Protein AF-A0A554XI38-F1 (afdb_monomer_lite)

Structure (mmCIF, N/CA/C/O backbone):
data_AF-A0A554XI38-F1
#
_entry.id   AF-A0A554XI38-F1
#
loop_
_atom_site.group_PDB
_atom_site.id
_atom_site.type_symbol
_atom_site.label_atom_id
_atom_site.label_alt_id
_atom_site.label_comp_id
_atom_site.label_asym_id
_atom_site.label_entity_id
_atom_site.label_seq_id
_atom_site.pdbx_PDB_ins_code
_atom_site.Cartn_x
_atom_site.Cartn_y
_atom_site.Cartn_z
_atom_site.occupancy
_atom_site.B_iso_or_equiv
_atom_site.auth_seq_id
_atom_site.auth_comp_id
_atom_site.auth_asym_id
_atom_site.auth_atom_id
_atom_site.pdbx_PDB_model_num
ATOM 1 N N . MET A 1 1 ? -2.421 -3.262 9.241 1.00 59.88 1 MET A N 1
ATOM 2 C CA . MET A 1 1 ? -2.896 -3.855 10.512 1.00 59.88 1 MET A CA 1
ATOM 3 C C . MET A 1 1 ? -1.737 -4.622 11.143 1.00 59.88 1 MET A C 1
ATOM 5 O O . MET A 1 1 ? -1.260 -5.580 10.547 1.00 59.88 1 MET A O 1
ATOM 9 N N . ARG A 1 2 ? -1.175 -4.156 12.264 1.00 60.81 2 ARG A N 1
ATOM 10 C CA . ARG A 1 2 ? 0.019 -4.790 12.853 1.00 60.81 2 ARG A CA 1
ATOM 11 C C . ARG A 1 2 ? -0.411 -6.045 13.619 1.00 60.81 2 ARG A C 1
ATOM 13 O O . ARG A 1 2 ? -1.174 -5.934 14.572 1.00 60.81 2 ARG A O 1
ATOM 20 N N . ALA A 1 3 ? 0.062 -7.217 13.190 1.00 65.00 3 ALA A N 1
ATOM 21 C CA . ALA A 1 3 ? -0.203 -8.510 13.836 1.00 65.00 3 ALA A CA 1
ATOM 22 C C . ALA A 1 3 ? -1.702 -8.827 14.062 1.00 65.00 3 ALA A C 1
ATOM 24 O O . ALA A 1 3 ? -2.080 -9.319 15.119 1.00 65.00 3 ALA A O 1
ATOM 25 N N . GLY A 1 4 ? -2.565 -8.491 13.094 1.00 69.69 4 GLY A N 1
ATOM 26 C CA . GLY A 1 4 ? -3.997 -8.825 13.146 1.00 69.69 4 GLY A CA 1
ATOM 27 C C . GLY A 1 4 ? -4.835 -8.023 14.150 1.00 69.69 4 GLY A C 1
ATOM 28 O O . GLY A 1 4 ? -6.019 -8.299 14.304 1.00 69.69 4 GLY A O 1
ATOM 29 N N . LYS A 1 5 ? -4.265 -7.015 14.825 1.00 81.44 5 LYS A N 1
ATOM 30 C CA . LYS A 1 5 ? -5.013 -6.169 15.767 1.00 81.44 5 LYS A CA 1
ATOM 31 C C . LYS A 1 5 ? -5.813 -5.104 15.012 1.00 81.44 5 LYS A C 1
ATOM 33 O O . LYS A 1 5 ? -5.214 -4.228 14.384 1.00 81.44 5 LYS A O 1
ATOM 38 N N . SER A 1 6 ? -7.145 -5.192 15.064 1.00 87.12 6 SER A N 1
ATOM 39 C CA . SER A 1 6 ? -8.068 -4.251 14.396 1.00 87.12 6 SER A CA 1
ATOM 40 C C . SER A 1 6 ? -8.312 -2.997 15.211 1.00 87.12 6 SER A C 1
ATOM 42 O O . SER A 1 6 ? -8.642 -1.959 14.649 1.00 87.12 6 SER A O 1
ATOM 44 N N . SER A 1 7 ? -8.092 -3.093 16.517 1.00 91.88 7 SER A N 1
ATOM 45 C CA . SER A 1 7 ? -8.448 -2.067 17.479 1.00 91.88 7 SER A CA 1
ATOM 46 C C . SER A 1 7 ? -7.270 -1.673 18.357 1.00 91.88 7 SER A C 1
ATOM 48 O O . SER A 1 7 ? -6.386 -2.494 18.627 1.00 91.88 7 SER A O 1
ATOM 50 N N . ILE A 1 8 ? -7.318 -0.457 18.885 1.00 92.19 8 ILE A N 1
ATOM 51 C CA . ILE A 1 8 ? -6.420 0.034 19.934 1.00 92.19 8 ILE A CA 1
ATOM 52 C C . ILE A 1 8 ? -7.229 0.536 21.131 1.00 92.19 8 ILE A C 1
ATOM 54 O O . ILE A 1 8 ? -8.396 0.891 20.989 1.00 92.19 8 ILE A O 1
ATOM 58 N N . LEU A 1 9 ? -6.617 0.549 22.317 1.00 94.06 9 LEU A N 1
ATOM 59 C CA . LEU A 1 9 ? -7.197 1.197 23.492 1.00 94.06 9 LEU A CA 1
ATOM 60 C C . LEU A 1 9 ? -6.745 2.656 23.538 1.00 94.06 9 LEU A C 1
ATOM 62 O O . LEU A 1 9 ? -5.548 2.929 23.584 1.00 94.06 9 LEU A O 1
ATOM 66 N N . VAL A 1 10 ? -7.705 3.573 23.562 1.00 93.81 10 VAL A N 1
ATOM 67 C CA . VAL A 1 10 ? -7.487 5.011 23.725 1.00 93.81 10 VAL A CA 1
ATOM 68 C C . VAL A 1 10 ? -8.297 5.445 24.937 1.00 93.81 10 VAL A C 1
ATOM 70 O O . VAL A 1 10 ? -9.518 5.348 24.922 1.00 93.81 10 VAL A O 1
ATOM 73 N N . LEU A 1 11 ? -7.622 5.852 26.017 1.00 94.25 11 LEU A N 1
ATOM 74 C CA . LEU A 1 11 ? -8.269 6.270 27.274 1.00 94.25 11 LEU A CA 1
ATOM 75 C C . LEU A 1 11 ? -9.286 5.240 27.813 1.00 94.25 11 LEU A C 1
ATOM 77 O O . LEU A 1 11 ? -10.364 5.585 28.285 1.00 94.25 11 LEU A O 1
ATOM 81 N N . GLY A 1 12 ? -8.954 3.949 27.703 1.00 94.00 12 GLY A N 1
ATOM 82 C CA . GLY A 1 12 ? -9.823 2.847 28.134 1.00 94.00 12 GLY A CA 1
ATOM 83 C C . GLY A 1 12 ? -10.928 2.469 27.142 1.00 94.00 12 GLY A C 1
ATOM 84 O O . GLY A 1 12 ? -11.577 1.443 27.328 1.00 94.00 12 GLY A O 1
ATOM 85 N N . GLN A 1 13 ? -11.110 3.224 26.057 1.00 94.56 13 GLN A N 1
ATOM 86 C CA . GLN A 1 13 ? -12.065 2.897 25.002 1.00 94.56 13 GLN A CA 1
ATOM 87 C C . GLN A 1 13 ? -11.400 2.091 23.890 1.00 94.56 13 GLN A C 1
ATOM 89 O O . GLN A 1 13 ? -10.306 2.419 23.430 1.00 94.56 13 GLN A O 1
ATOM 94 N N . ARG A 1 14 ? -12.069 1.025 23.438 1.00 94.62 14 ARG A N 1
ATOM 95 C CA . ARG A 1 14 ? -11.636 0.257 22.268 1.00 94.62 14 ARG A CA 1
ATOM 96 C C . ARG A 1 14 ? -12.056 1.000 21.002 1.00 94.62 14 ARG A C 1
ATOM 98 O O . ARG A 1 14 ? -13.243 1.149 20.743 1.00 94.62 14 ARG A O 1
ATOM 105 N N . VAL A 1 15 ? -11.072 1.439 20.228 1.00 94.56 15 VAL A N 1
ATOM 106 C CA . VAL A 1 15 ? -11.260 2.159 18.967 1.00 94.56 15 VAL A CA 1
ATOM 107 C C . VAL A 1 15 ? -10.854 1.247 17.818 1.00 94.56 15 VAL A C 1
ATOM 109 O O . VAL A 1 15 ? -9.701 0.814 17.751 1.00 94.56 15 VAL A O 1
ATOM 112 N N . GLU A 1 16 ? -11.788 0.956 16.914 1.00 94.06 16 GLU A N 1
ATOM 113 C CA . GLU A 1 16 ? -11.503 0.225 15.677 1.00 94.06 16 GLU A CA 1
ATOM 114 C C . GLU A 1 16 ? -10.740 1.119 14.696 1.00 94.06 16 GLU A C 1
ATOM 116 O O . GLU A 1 16 ? -11.148 2.239 14.404 1.00 94.06 16 GLU A O 1
ATOM 121 N N . LEU A 1 17 ? -9.626 0.620 14.163 1.00 91.31 17 LEU A N 1
ATOM 122 C CA . LEU A 1 17 ? -8.758 1.366 13.251 1.00 91.31 17 LEU A CA 1
ATOM 123 C C . LEU A 1 17 ? -9.226 1.314 11.798 1.00 91.31 17 LEU A C 1
ATOM 125 O O . LEU A 1 17 ? -8.869 2.197 11.023 1.00 91.31 17 LEU A O 1
ATOM 129 N N . ALA A 1 18 ? -9.970 0.273 11.412 1.00 90.25 18 ALA A N 1
ATOM 130 C CA . ALA A 1 18 ? 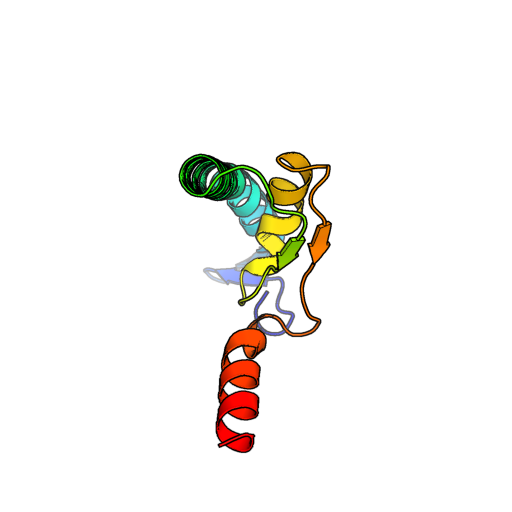-10.321 0.027 10.014 1.00 90.25 18 ALA A CA 1
ATOM 131 C C . ALA A 1 18 ? -11.000 1.233 9.328 1.00 90.25 18 ALA A C 1
ATOM 133 O O . ALA A 1 18 ? -10.507 1.617 8.268 1.00 90.25 18 ALA A O 1
ATOM 134 N N . PRO A 1 19 ? -12.007 1.904 9.930 1.00 92.81 19 PRO A N 1
ATOM 135 C CA . PRO A 1 19 ? -12.664 3.049 9.292 1.00 92.81 19 PRO A CA 1
ATOM 136 C C . PRO A 1 19 ? -11.707 4.219 9.037 1.00 92.81 19 PRO A C 1
ATOM 138 O O . PRO A 1 19 ? -11.714 4.822 7.967 1.00 92.81 19 PRO A O 1
ATOM 141 N N . TYR A 1 20 ? -10.824 4.507 9.998 1.00 92.31 20 TYR A N 1
ATOM 142 C CA . TYR A 1 20 ? -9.840 5.584 9.874 1.00 92.31 20 TYR A CA 1
ATOM 143 C C . TYR A 1 20 ? -8.779 5.270 8.820 1.00 92.31 20 TYR A C 1
ATOM 145 O O . TYR A 1 20 ? -8.366 6.153 8.072 1.00 92.31 20 TYR A O 1
ATOM 153 N N . LEU A 1 21 ? -8.333 4.013 8.750 1.00 90.06 21 LEU A N 1
ATOM 154 C CA . LEU A 1 21 ? -7.370 3.575 7.742 1.00 90.06 21 LEU A CA 1
ATOM 155 C C . LEU A 1 21 ? -7.975 3.597 6.341 1.00 90.06 21 LEU A C 1
ATOM 157 O O . LEU A 1 21 ? -7.284 3.982 5.403 1.00 90.06 21 LEU A O 1
ATOM 161 N N . GLU A 1 22 ? -9.237 3.209 6.188 1.00 90.31 22 GLU A N 1
ATOM 162 C CA . GLU A 1 22 ? -9.939 3.262 4.907 1.00 90.31 22 GLU A CA 1
ATOM 163 C C . GLU A 1 22 ? -10.106 4.705 4.427 1.00 90.31 22 GLU A C 1
ATOM 165 O O . GLU A 1 22 ? -9.690 5.030 3.314 1.00 90.31 22 GLU A O 1
ATOM 170 N N . GLN A 1 23 ? -10.589 5.596 5.297 1.00 92.00 23 GLN A N 1
ATOM 171 C CA . GLN A 1 23 ? -10.696 7.021 4.993 1.00 92.00 23 GLN A CA 1
ATOM 172 C C . GLN A 1 23 ? -9.331 7.628 4.636 1.00 92.00 23 GLN A C 1
ATOM 174 O O . GLN A 1 23 ? -9.201 8.325 3.632 1.00 92.00 23 GLN A O 1
ATOM 179 N N . ALA A 1 24 ? -8.286 7.334 5.415 1.00 91.56 24 ALA A N 1
ATOM 180 C CA . ALA A 1 24 ? -6.938 7.810 5.119 1.00 91.56 24 ALA A CA 1
ATOM 181 C C . ALA A 1 24 ? -6.410 7.257 3.785 1.00 91.56 24 ALA A C 1
ATOM 183 O O . ALA A 1 24 ? -5.765 7.984 3.031 1.00 91.56 24 ALA A O 1
ATOM 184 N N . SER A 1 25 ? -6.701 5.991 3.472 1.00 90.94 25 SER A N 1
ATOM 185 C CA . SER A 1 25 ? -6.298 5.362 2.207 1.00 90.94 25 SER A CA 1
ATOM 186 C C . SER A 1 25 ? -6.943 6.051 1.007 1.00 90.94 25 SER A C 1
ATOM 188 O O . SER A 1 25 ? -6.269 6.247 -0.000 1.00 90.94 25 SER A O 1
ATOM 190 N N . GLN A 1 26 ? -8.210 6.461 1.119 1.00 87.75 26 GLN A N 1
ATOM 191 C CA . GLN A 1 26 ? -8.901 7.227 0.078 1.00 87.75 26 GLN A CA 1
ATOM 192 C C . GLN A 1 26 ? -8.260 8.607 -0.109 1.00 87.75 26 GLN A C 1
ATOM 194 O O . GLN A 1 26 ? -7.863 8.948 -1.219 1.00 87.75 26 GLN A O 1
ATOM 199 N N . THR A 1 27 ? -8.051 9.356 0.978 1.00 89.62 27 THR A N 1
ATOM 200 C CA . THR A 1 27 ? -7.449 10.700 0.923 1.00 89.62 27 THR A CA 1
ATOM 201 C C . THR A 1 27 ? -6.027 10.691 0.356 1.00 89.62 27 THR A C 1
ATOM 203 O O . THR A 1 27 ? -5.649 11.565 -0.420 1.00 89.62 27 THR A O 1
ATOM 206 N N . VAL A 1 28 ? -5.207 9.712 0.744 1.00 90.56 28 VAL A N 1
ATOM 207 C CA . VAL A 1 28 ? -3.803 9.623 0.304 1.00 90.56 28 VAL A CA 1
ATOM 208 C C . VAL A 1 28 ? -3.680 8.939 -1.064 1.00 90.56 28 VAL A C 1
ATOM 210 O O . VAL A 1 28 ? -2.708 9.175 -1.786 1.00 90.56 28 VAL A O 1
ATOM 213 N N . GLY A 1 29 ? -4.660 8.119 -1.455 1.00 88.38 29 GLY A N 1
ATOM 214 C CA . GLY A 1 29 ? -4.669 7.383 -2.720 1.00 88.38 29 GLY A CA 1
ATOM 215 C C . GLY A 1 29 ? -4.545 8.285 -3.947 1.00 88.38 29 GLY A C 1
ATOM 216 O O . GLY A 1 29 ? -3.789 7.963 -4.869 1.00 88.38 29 GLY A O 1
ATOM 217 N N . ASP A 1 30 ? -5.201 9.444 -3.926 1.00 86.69 30 ASP A N 1
ATOM 218 C CA . ASP A 1 30 ? -5.116 10.434 -5.003 1.00 86.69 30 ASP A CA 1
ATOM 219 C C . ASP A 1 30 ? -3.703 11.007 -5.140 1.00 86.69 30 ASP A C 1
ATOM 221 O O . ASP A 1 30 ? -3.167 11.099 -6.245 1.00 86.69 30 ASP A O 1
ATOM 225 N N . VAL A 1 31 ? -3.050 11.318 -4.016 1.00 90.44 31 VAL A N 1
ATOM 226 C CA . VAL A 1 31 ? -1.677 11.848 -3.999 1.00 90.44 31 VAL A CA 1
ATOM 227 C C . VAL A 1 31 ? -0.701 10.844 -4.616 1.00 90.44 31 VAL A C 1
ATOM 229 O O . VAL A 1 31 ? 0.116 11.208 -5.465 1.00 90.44 31 VAL A O 1
ATOM 232 N N . VAL A 1 32 ? -0.814 9.568 -4.235 1.00 89.12 32 VAL A N 1
ATOM 233 C CA . VAL A 1 32 ? 0.025 8.483 -4.772 1.00 89.12 32 VAL A CA 1
ATOM 234 C C . VAL A 1 32 ? -0.206 8.304 -6.272 1.00 89.12 32 VAL A C 1
ATOM 236 O O . VAL A 1 32 ? 0.746 8.182 -7.044 1.00 89.12 32 VAL A O 1
ATOM 239 N N . THR A 1 33 ? -1.465 8.338 -6.698 1.00 88.56 33 THR A N 1
ATOM 240 C CA . THR A 1 33 ? -1.850 8.198 -8.103 1.00 88.56 33 THR A CA 1
ATOM 241 C C . THR A 1 33 ? -1.296 9.332 -8.963 1.00 88.56 33 THR A C 1
ATOM 243 O O . THR A 1 33 ? -0.741 9.081 -10.033 1.00 88.56 33 THR A O 1
ATOM 246 N N . GLN A 1 34 ? -1.400 10.579 -8.497 1.00 89.50 34 GLN A N 1
ATOM 247 C CA . GLN A 1 34 ? -0.869 11.741 -9.213 1.00 89.50 34 GLN A CA 1
ATOM 248 C C . GLN A 1 34 ? 0.656 11.697 -9.326 1.00 89.50 34 GLN A C 1
ATOM 250 O O . GLN A 1 34 ? 1.206 12.017 -10.382 1.00 89.50 34 GLN A O 1
ATOM 255 N N . ALA A 1 35 ? 1.347 11.252 -8.272 1.00 88.44 35 ALA A N 1
ATOM 256 C CA . ALA A 1 35 ? 2.791 11.047 -8.319 1.00 88.44 35 ALA A CA 1
ATOM 257 C C . ALA A 1 35 ? 3.178 10.005 -9.385 1.00 88.44 35 ALA A C 1
ATOM 259 O O . ALA A 1 35 ? 4.057 10.272 -10.204 1.00 88.44 35 ALA A O 1
ATOM 260 N N . LEU A 1 36 ? 2.466 8.872 -9.442 1.00 86.25 36 LEU A N 1
ATOM 261 C CA . LEU A 1 36 ? 2.633 7.853 -10.485 1.00 86.25 36 LEU A CA 1
ATOM 262 C C . LEU A 1 36 ? 2.387 8.425 -11.886 1.00 86.25 36 LEU A C 1
ATOM 264 O O . LEU A 1 36 ? 3.244 8.286 -12.753 1.00 86.25 36 LEU A O 1
ATOM 268 N N . LEU A 1 37 ? 1.269 9.125 -12.110 1.00 85.44 37 LEU A N 1
ATOM 269 C CA . LEU A 1 37 ? 0.964 9.762 -13.399 1.00 85.44 37 LEU A CA 1
ATOM 270 C C . LEU A 1 37 ? 2.078 10.710 -13.850 1.00 85.44 37 LEU A C 1
ATOM 272 O O . LEU A 1 37 ? 2.441 10.720 -15.027 1.00 85.44 37 LEU A O 1
ATOM 276 N N . LYS A 1 38 ? 2.628 11.499 -12.922 1.00 87.44 38 LYS A N 1
ATOM 277 C CA . LYS A 1 38 ? 3.740 12.406 -13.206 1.00 87.44 38 LYS A CA 1
ATOM 278 C C . LYS A 1 38 ? 4.991 11.635 -13.629 1.00 87.44 38 LYS A C 1
ATOM 280 O O . LYS A 1 38 ? 5.591 12.000 -14.633 1.00 87.44 38 LYS A O 1
ATOM 285 N N . SER A 1 39 ? 5.358 10.573 -12.913 1.00 83.94 39 SER A N 1
ATOM 286 C CA . SER A 1 39 ? 6.516 9.740 -13.261 1.00 83.94 39 SER A CA 1
ATOM 287 C C . SER A 1 39 ? 6.358 9.064 -14.625 1.00 83.94 39 SER A C 1
ATOM 289 O O . SER A 1 39 ? 7.266 9.141 -15.447 1.00 83.94 39 SER A O 1
ATOM 291 N N . LEU A 1 40 ? 5.186 8.488 -14.914 1.00 81.44 40 LEU A N 1
ATOM 292 C CA . LEU A 1 40 ? 4.913 7.804 -16.186 1.00 81.44 40 LEU A CA 1
ATOM 293 C C . LEU A 1 40 ? 4.974 8.756 -17.392 1.00 81.44 40 LEU A C 1
ATOM 295 O O . LEU A 1 40 ? 5.386 8.355 -18.475 1.00 81.44 40 LEU A O 1
ATOM 299 N N . ARG A 1 41 ? 4.577 10.027 -17.223 1.00 79.75 41 ARG A N 1
ATOM 300 C CA . ARG A 1 41 ? 4.701 11.046 -18.282 1.00 79.75 41 ARG A CA 1
ATOM 301 C C . ARG A 1 41 ? 6.156 11.381 -18.601 1.00 79.75 41 ARG A C 1
ATOM 303 O O . ARG A 1 41 ? 6.457 11.669 -19.754 1.00 79.75 41 ARG A O 1
ATOM 310 N N . THR A 1 42 ? 7.030 11.364 -17.597 1.00 79.44 42 THR A N 1
ATOM 311 C CA . THR A 1 42 ? 8.450 11.707 -17.752 1.00 79.44 42 THR A CA 1
ATOM 312 C C . THR A 1 42 ? 9.246 10.583 -18.414 1.00 79.44 42 THR A C 1
ATOM 314 O O . THR A 1 42 ? 10.143 10.864 -19.200 1.00 79.44 42 THR A O 1
ATOM 317 N N . GLU A 1 43 ? 8.921 9.323 -18.119 1.00 71.62 43 GLU A N 1
ATOM 318 C CA . GLU A 1 43 ? 9.699 8.160 -18.580 1.00 71.62 43 GLU A CA 1
ATOM 319 C C . GLU A 1 43 ? 9.265 7.607 -19.953 1.00 71.62 43 GLU A C 1
ATOM 321 O O . GLU A 1 43 ? 9.927 6.736 -20.511 1.00 71.62 43 GLU A O 1
ATOM 326 N N . GLY A 1 44 ? 8.190 8.146 -20.539 1.00 63.00 44 GLY A N 1
ATOM 327 C CA . GLY A 1 44 ? 7.638 7.683 -21.814 1.00 63.00 44 GLY A CA 1
ATOM 328 C C . GLY A 1 44 ? 6.617 6.548 -21.663 1.00 63.00 44 GLY A C 1
ATOM 329 O O . GLY A 1 44 ? 6.459 5.930 -20.616 1.00 63.00 44 GLY A O 1
ATOM 330 N N . SER A 1 45 ? 5.838 6.301 -22.715 1.00 65.44 45 SER A N 1
ATOM 331 C CA . SER A 1 45 ? 4.753 5.312 -22.720 1.00 65.44 45 SER A CA 1
ATOM 332 C C . SER A 1 45 ? 5.280 3.880 -22.864 1.00 65.44 45 SER A C 1
ATOM 334 O O . SER A 1 45 ? 5.836 3.551 -23.908 1.00 65.44 45 SER A O 1
ATOM 336 N N . GLY A 1 46 ? 5.046 3.015 -21.871 1.00 71.75 46 GLY A N 1
ATOM 337 C CA . GLY A 1 46 ? 5.380 1.587 -21.984 1.00 71.75 46 GLY A CA 1
ATOM 338 C C . GLY A 1 46 ? 5.395 0.818 -20.665 1.00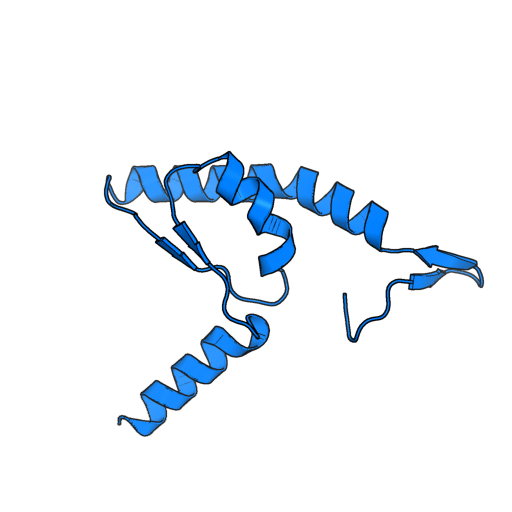 71.75 46 GLY A C 1
ATOM 339 O O . GLY A 1 46 ? 6.346 0.097 -20.392 1.00 71.75 46 GLY A O 1
ATOM 340 N N . PHE A 1 47 ? 4.377 0.993 -19.822 1.00 79.62 47 PHE A N 1
ATOM 341 C CA . PHE A 1 47 ? 4.270 0.249 -18.568 1.00 79.62 47 PHE A CA 1
ATOM 342 C C . PHE A 1 47 ? 3.103 -0.724 -18.660 1.00 79.62 47 PHE A C 1
ATOM 344 O O . PHE A 1 47 ? 2.012 -0.327 -19.060 1.00 79.62 47 PHE A O 1
ATOM 351 N N . ASP A 1 48 ? 3.330 -1.967 -18.243 1.00 87.44 48 ASP A N 1
ATOM 352 C CA . ASP A 1 48 ? 2.307 -3.022 -18.230 1.00 87.44 48 ASP A CA 1
ATOM 353 C C . ASP A 1 48 ? 2.023 -3.541 -16.812 1.00 87.44 48 ASP A C 1
ATOM 355 O O . ASP A 1 48 ? 0.973 -4.130 -16.541 1.00 87.44 48 ASP A O 1
ATOM 359 N N . LEU A 1 49 ? 2.960 -3.315 -15.884 1.00 89.69 49 LEU A N 1
ATOM 360 C CA . LEU A 1 49 ? 2.976 -3.922 -14.558 1.00 89.69 49 LEU A CA 1
ATOM 361 C C . LEU A 1 49 ? 3.317 -2.897 -13.476 1.00 89.69 49 LEU A C 1
ATOM 363 O O . LEU A 1 49 ? 4.325 -2.201 -13.549 1.00 89.69 49 LEU A O 1
ATOM 367 N N . VAL A 1 50 ? 2.513 -2.891 -12.417 1.00 90.50 50 VAL A N 1
ATOM 368 C CA . VAL A 1 50 ? 2.809 -2.209 -11.156 1.00 90.50 50 VAL A CA 1
ATOM 369 C C . VAL A 1 50 ? 2.972 -3.265 -10.072 1.00 90.50 50 VAL A C 1
ATOM 371 O O . VAL A 1 50 ? 2.052 -4.044 -9.808 1.00 90.50 50 VAL A O 1
ATOM 374 N N . VAL A 1 51 ? 4.134 -3.281 -9.418 1.00 93.75 51 VAL A N 1
ATOM 375 C CA . VAL A 1 51 ? 4.411 -4.166 -8.281 1.00 93.75 51 VAL A CA 1
ATOM 376 C C . VAL A 1 51 ? 4.340 -3.352 -6.993 1.00 93.75 51 VAL A C 1
ATOM 378 O O . VAL A 1 51 ? 5.185 -2.499 -6.735 1.00 93.75 51 VAL A O 1
ATOM 381 N N . LEU A 1 52 ? 3.326 -3.615 -6.172 1.00 94.25 52 LEU A N 1
ATOM 382 C CA . LEU A 1 52 ? 3.155 -2.974 -4.872 1.00 94.25 52 LEU A CA 1
ATOM 383 C C . LEU A 1 52 ? 3.921 -3.752 -3.803 1.00 94.25 52 LEU A C 1
ATOM 385 O O . LEU A 1 52 ? 3.724 -4.955 -3.636 1.00 94.25 52 LEU A O 1
ATOM 389 N N . VAL A 1 53 ? 4.779 -3.057 -3.059 1.00 95.62 53 VAL A N 1
ATOM 390 C CA 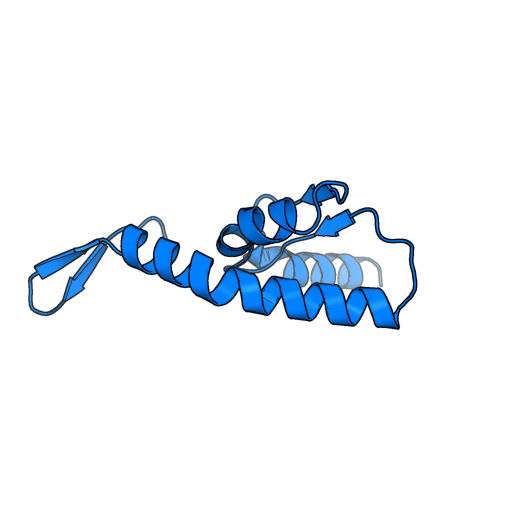. VAL A 1 53 ? 5.607 -3.630 -1.989 1.00 95.62 53 VAL A CA 1
ATOM 391 C C . VAL A 1 53 ? 5.563 -2.763 -0.728 1.00 95.62 53 VAL A C 1
ATOM 393 O O . VAL A 1 53 ? 5.028 -1.655 -0.730 1.00 95.62 53 VAL A O 1
ATOM 396 N N . GLY A 1 54 ? 6.115 -3.273 0.372 1.00 93.81 54 GLY A N 1
ATOM 397 C CA . GLY A 1 54 ? 6.107 -2.605 1.671 1.00 93.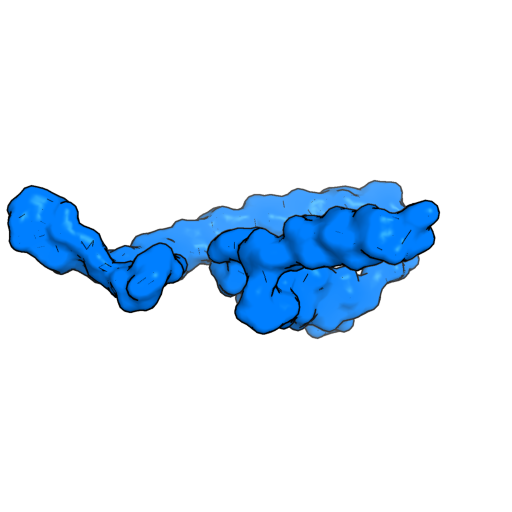81 54 GLY A CA 1
ATOM 398 C C . GLY A 1 54 ? 4.813 -2.801 2.468 1.00 93.81 54 GLY A C 1
ATOM 399 O O . GLY A 1 54 ? 3.827 -3.369 2.002 1.00 93.81 54 GLY A O 1
ATOM 400 N N . GLY A 1 55 ? 4.818 -2.330 3.719 1.00 90.81 55 GLY A N 1
ATOM 401 C CA . GLY A 1 55 ? 3.710 -2.545 4.663 1.00 90.81 55 GLY A CA 1
ATOM 402 C C . GLY A 1 55 ? 2.421 -1.790 4.329 1.00 90.81 55 GLY A C 1
ATOM 403 O O . GLY A 1 55 ? 1.357 -2.167 4.813 1.00 90.81 55 GLY A O 1
ATOM 404 N N . GLY A 1 56 ? 2.514 -0.747 3.500 1.00 89.56 56 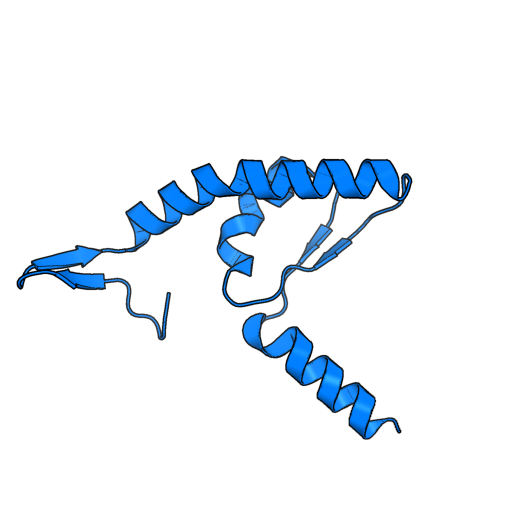GLY A N 1
AT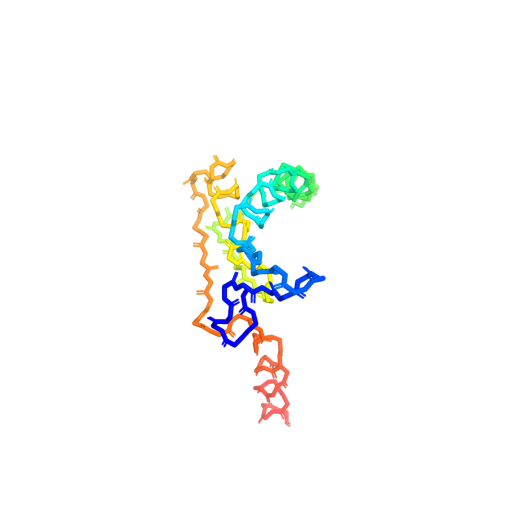OM 405 C CA . GLY A 1 56 ? 1.376 0.055 3.047 1.00 89.56 56 GLY A CA 1
ATOM 406 C C . GLY A 1 56 ? 0.786 -0.374 1.702 1.00 89.56 56 GLY A C 1
ATOM 407 O O . GLY A 1 56 ? -0.224 0.187 1.296 1.00 89.56 56 GLY A O 1
ATOM 408 N N . ALA A 1 57 ? 1.377 -1.362 1.018 1.00 91.19 57 ALA A N 1
ATOM 409 C CA . ALA A 1 57 ? 1.003 -1.759 -0.345 1.00 91.19 57 ALA A CA 1
ATOM 410 C C . ALA A 1 57 ? -0.509 -1.974 -0.533 1.00 91.19 57 ALA A C 1
ATOM 412 O O . ALA A 1 57 ? -1.094 -1.518 -1.514 1.00 91.19 57 ALA A O 1
ATOM 413 N N . GLY A 1 58 ? -1.148 -2.646 0.429 1.00 90.12 58 GLY A N 1
ATOM 414 C CA . GLY A 1 58 ? -2.570 -2.977 0.358 1.00 90.12 58 GLY A CA 1
ATOM 415 C C . GLY A 1 58 ? -3.494 -1.757 0.327 1.00 90.12 58 GLY A C 1
ATOM 416 O O . GLY A 1 58 ? -4.529 -1.814 -0.328 1.00 90.12 58 GLY A O 1
ATOM 417 N N . PHE A 1 59 ? -3.108 -0.650 0.967 1.00 91.19 59 PHE A N 1
ATOM 418 C CA . PHE A 1 59 ? -3.940 0.553 1.081 1.00 91.19 59 PHE A CA 1
ATOM 419 C C . PHE A 1 59 ? -4.159 1.257 -0.260 1.00 91.19 59 PHE A C 1
ATOM 421 O O . PHE A 1 59 ? -5.211 1.842 -0.491 1.00 91.19 59 PHE A O 1
ATOM 428 N N . PHE A 1 60 ? -3.191 1.164 -1.173 1.00 91.44 60 PHE A N 1
ATOM 429 C CA . PHE A 1 60 ? -3.208 1.924 -2.426 1.00 91.44 60 PHE A CA 1
ATOM 430 C C . PHE A 1 60 ? -3.676 1.111 -3.632 1.00 91.44 60 PHE A C 1
ATOM 432 O O . PHE A 1 60 ? -3.880 1.673 -4.707 1.00 91.44 60 PHE A O 1
ATOM 439 N N . ARG A 1 61 ? -3.871 -0.207 -3.478 1.00 92.00 61 ARG A N 1
ATOM 440 C CA . ARG A 1 61 ? -4.215 -1.105 -4.591 1.00 92.00 61 ARG A CA 1
ATOM 441 C C . ARG A 1 61 ? -5.448 -0.629 -5.357 1.00 92.00 61 ARG A C 1
ATOM 443 O O . ARG A 1 61 ? -5.408 -0.584 -6.582 1.00 92.00 61 ARG A O 1
ATOM 450 N N . ALA A 1 62 ? -6.521 -0.294 -4.644 1.00 91.38 62 ALA A N 1
ATOM 451 C CA . ALA A 1 62 ? -7.777 0.123 -5.260 1.00 91.38 62 ALA A CA 1
ATOM 452 C C . ALA A 1 62 ? -7.628 1.452 -6.018 1.00 91.38 62 ALA A C 1
ATOM 454 O O . ALA A 1 62 ? -8.021 1.534 -7.179 1.00 91.38 62 ALA A O 1
ATOM 455 N N . ALA A 1 63 ? -6.995 2.453 -5.395 1.00 92.00 63 ALA A N 1
ATOM 456 C CA . ALA A 1 63 ? -6.761 3.760 -6.009 1.00 92.00 63 ALA A CA 1
ATOM 457 C C . ALA A 1 63 ? -5.927 3.643 -7.297 1.00 92.00 63 ALA A C 1
ATOM 459 O O . ALA A 1 63 ? -6.331 4.133 -8.350 1.00 92.00 63 ALA A O 1
ATOM 460 N N . ILE A 1 64 ? -4.817 2.899 -7.243 1.00 91.69 64 ILE A N 1
ATOM 461 C CA . ILE A 1 64 ? -3.929 2.697 -8.395 1.00 91.69 64 ILE A CA 1
ATOM 462 C C . ILE A 1 64 ? -4.642 1.917 -9.507 1.00 91.69 64 ILE A C 1
ATOM 464 O O . ILE A 1 64 ? -4.553 2.295 -10.671 1.00 91.69 64 ILE A O 1
ATOM 468 N N . GLN A 1 65 ? -5.380 0.853 -9.176 1.00 92.38 65 GLN A N 1
ATOM 469 C CA . GLN A 1 65 ? -6.108 0.075 -10.183 1.00 92.38 65 GLN A CA 1
ATOM 470 C C . GLN A 1 65 ? -7.213 0.896 -10.863 1.00 92.38 65 GLN A C 1
ATOM 472 O O . GLN A 1 65 ? -7.424 0.739 -12.063 1.00 92.38 65 GLN A O 1
ATOM 477 N N . SER A 1 66 ? -7.893 1.771 -10.116 1.00 91.31 66 SER A N 1
ATOM 478 C CA . SER A 1 66 ? -8.915 2.679 -10.650 1.00 91.31 66 SER A CA 1
ATOM 479 C C . SER A 1 66 ? -8.316 3.696 -11.625 1.00 91.31 66 SER A C 1
ATOM 481 O O . SER A 1 66 ? -8.832 3.903 -12.720 1.00 91.31 66 SER A O 1
ATOM 483 N N . ALA A 1 67 ? -7.174 4.282 -11.264 1.00 88.50 67 ALA A N 1
ATOM 484 C CA . ALA A 1 67 ? -6.493 5.263 -12.100 1.00 88.50 67 ALA A CA 1
ATOM 485 C C . ALA A 1 67 ? -5.816 4.659 -13.337 1.00 88.50 67 ALA A C 1
ATOM 487 O O . ALA A 1 67 ? -5.675 5.325 -14.363 1.00 88.50 67 ALA A O 1
ATOM 488 N N . PHE A 1 68 ? -5.419 3.388 -13.252 1.00 87.19 68 PHE A N 1
ATOM 489 C CA . PHE A 1 68 ? -4.755 2.664 -14.328 1.00 87.19 68 PHE A CA 1
ATOM 490 C C . PHE A 1 68 ? -5.432 1.315 -14.613 1.00 87.19 68 PHE A C 1
ATOM 492 O O . PHE A 1 68 ? -4.830 0.264 -14.385 1.00 87.19 68 PHE A O 1
ATOM 499 N N . PRO A 1 69 ? -6.655 1.297 -15.179 1.00 88.31 69 PRO A N 1
ATOM 500 C CA . PRO A 1 69 ? -7.433 0.064 -15.337 1.00 88.31 69 PRO A CA 1
ATOM 501 C C . PRO A 1 69 ? -6.750 -1.005 -16.195 1.00 88.31 69 PRO A C 1
ATOM 503 O O . PRO A 1 69 ? -7.003 -2.193 -16.026 1.00 88.31 69 PRO A O 1
ATOM 506 N N . ARG A 1 70 ? -5.886 -0.578 -17.124 1.00 88.06 70 ARG A N 1
ATOM 507 C CA . ARG A 1 70 ? -5.159 -1.463 -18.043 1.00 88.06 70 ARG A CA 1
ATOM 508 C C . ARG A 1 70 ? -3.843 -1.990 -17.473 1.00 88.06 70 ARG A C 1
ATOM 510 O O . ARG A 1 70 ? -3.333 -2.974 -17.995 1.00 88.06 70 ARG A O 1
ATOM 517 N N . LEU A 1 71 ? -3.291 -1.355 -16.435 1.00 88.00 71 LEU A N 1
ATOM 518 C CA . LEU A 1 71 ? -2.066 -1.840 -15.805 1.00 88.00 71 LEU A CA 1
ATOM 519 C C . LEU A 1 71 ? -2.386 -3.043 -14.929 1.00 88.00 71 LEU A C 1
ATOM 521 O O . LEU A 1 71 ? -3.342 -3.039 -14.146 1.00 88.00 71 LEU A O 1
ATOM 525 N N . ARG A 1 72 ? -1.534 -4.062 -15.009 1.00 92.50 72 ARG A N 1
ATOM 526 C CA . ARG A 1 72 ? -1.597 -5.180 -14.080 1.00 92.50 72 ARG A CA 1
ATOM 527 C C . ARG A 1 72 ? -1.019 -4.725 -12.743 1.00 92.50 72 ARG A C 1
ATOM 529 O O . ARG A 1 72 ? 0.177 -4.485 -12.638 1.00 92.50 72 ARG A O 1
ATOM 536 N N . VAL A 1 73 ? -1.846 -4.640 -11.704 1.00 92.81 73 VAL A N 1
ATOM 537 C CA . VAL A 1 73 ? -1.379 -4.317 -10.347 1.00 92.81 73 VAL A CA 1
ATOM 538 C C . VAL A 1 73 ? -1.231 -5.605 -9.541 1.00 92.81 73 VAL A C 1
ATOM 540 O O . VAL A 1 73 ? -2.214 -6.304 -9.268 1.00 92.81 73 VAL A O 1
ATOM 543 N N . VAL A 1 74 ? -0.012 -5.931 -9.116 1.00 94.56 74 VAL A N 1
ATOM 544 C CA . VAL A 1 74 ? 0.302 -7.139 -8.331 1.00 94.56 74 VAL A CA 1
ATOM 545 C C . VAL A 1 74 ? 0.971 -6.785 -7.009 1.00 94.56 74 VAL A C 1
ATOM 547 O O . VAL A 1 74 ? 1.574 -5.729 -6.863 1.00 94.56 74 VAL A O 1
ATOM 550 N N . SER A 1 75 ? 0.862 -7.681 -6.033 1.00 94.81 75 SER A N 1
ATOM 551 C CA . SER A 1 75 ? 1.566 -7.596 -4.754 1.00 94.81 75 SER A CA 1
ATOM 552 C C . SER A 1 75 ? 2.019 -9.006 -4.380 1.00 94.81 75 SER A C 1
ATOM 554 O O . SER A 1 75 ? 1.209 -9.932 -4.481 1.00 94.81 75 SER A O 1
ATOM 556 N N . PRO A 1 76 ? 3.273 -9.213 -3.949 1.00 94.06 76 PRO A N 1
ATOM 557 C CA . PRO A 1 76 ? 3.693 -10.500 -3.410 1.00 94.06 76 PRO A CA 1
ATOM 558 C C . PRO A 1 76 ? 2.944 -10.800 -2.102 1.00 94.06 76 PRO A C 1
ATOM 560 O O . PRO A 1 76 ? 2.410 -9.892 -1.461 1.00 94.06 76 PRO A O 1
ATOM 563 N N . LYS A 1 77 ? 2.929 -12.077 -1.691 1.00 91.38 77 LYS A N 1
ATOM 564 C CA . LYS A 1 77 ? 2.247 -12.540 -0.466 1.00 91.38 77 LYS A CA 1
ATOM 565 C C . LYS A 1 77 ? 2.734 -11.810 0.788 1.00 91.38 77 LYS A C 1
ATOM 567 O O . LYS A 1 77 ? 1.944 -11.512 1.676 1.00 91.38 77 LYS A O 1
ATOM 572 N N . GLU A 1 78 ? 4.029 -11.511 0.849 1.00 93.00 78 GLU A N 1
ATOM 573 C CA . GLU A 1 78 ? 4.657 -10.851 1.992 1.00 93.00 78 GLU A CA 1
ATOM 574 C C . GLU A 1 78 ? 5.406 -9.583 1.538 1.00 93.00 78 GLU A C 1
ATOM 576 O O . GLU A 1 78 ? 6.638 -9.574 1.447 1.00 93.00 78 GLU A O 1
ATOM 581 N N . PRO A 1 79 ? 4.680 -8.493 1.226 1.00 94.25 79 PRO A N 1
ATOM 582 C CA . PRO A 1 79 ? 5.243 -7.311 0.569 1.00 94.25 79 PRO A CA 1
ATOM 583 C C . PRO A 1 79 ? 6.273 -6.563 1.415 1.00 94.25 79 PRO A C 1
ATOM 585 O O . PRO A 1 79 ? 7.158 -5.914 0.864 1.00 94.25 79 PRO A O 1
ATOM 588 N N . VAL A 1 80 ? 6.217 -6.693 2.743 1.00 94.50 80 VAL A N 1
ATOM 589 C CA . VAL A 1 80 ? 7.213 -6.124 3.666 1.00 94.50 80 VAL A CA 1
ATOM 590 C C . VAL A 1 80 ? 8.606 -6.727 3.452 1.00 94.50 80 VAL A C 1
ATOM 592 O O . VAL A 1 80 ? 9.600 -6.037 3.651 1.00 94.50 80 VAL A O 1
ATOM 595 N N . TYR A 1 81 ? 8.695 -7.981 3.004 1.00 95.44 81 TYR A N 1
ATOM 596 C CA . TYR A 1 81 ? 9.976 -8.662 2.803 1.00 95.44 81 TYR A CA 1
ATOM 597 C C . TYR A 1 81 ? 10.530 -8.532 1.382 1.00 95.44 81 TYR A C 1
ATOM 599 O O . TYR A 1 81 ? 11.594 -9.085 1.117 1.00 95.44 81 TYR A O 1
ATOM 607 N N . ALA A 1 82 ? 9.844 -7.837 0.468 1.00 96.44 82 ALA A N 1
ATOM 608 C CA . ALA A 1 82 ? 10.212 -7.817 -0.949 1.00 96.44 82 ALA A CA 1
ATOM 609 C C . ALA A 1 82 ? 11.668 -7.370 -1.176 1.00 96.44 82 ALA A C 1
ATOM 611 O O . ALA A 1 82 ? 12.445 -8.102 -1.786 1.00 96.44 82 ALA A O 1
ATOM 612 N N . ASN A 1 83 ? 12.065 -6.230 -0.600 1.00 96.06 83 ASN A N 1
ATOM 613 C CA . ASN A 1 83 ? 13.424 -5.702 -0.762 1.00 96.06 83 ASN A CA 1
ATOM 614 C C . ASN A 1 83 ? 14.467 -6.584 -0.067 1.00 96.06 83 ASN A C 1
ATOM 616 O O . ASN A 1 83 ? 15.489 -6.906 -0.662 1.00 96.06 83 ASN A O 1
ATOM 620 N N . ALA A 1 84 ? 14.189 -7.031 1.164 1.00 96.75 84 ALA A N 1
ATOM 621 C CA . ALA A 1 84 ? 15.109 -7.884 1.917 1.00 96.75 84 ALA A CA 1
ATOM 622 C C . ALA A 1 84 ? 15.398 -9.208 1.188 1.00 96.75 84 ALA A C 1
ATOM 624 O O . ALA A 1 84 ? 16.551 -9.623 1.102 1.00 96.75 84 ALA A O 1
ATOM 625 N N . ARG A 1 85 ? 14.370 -9.845 0.607 1.00 95.75 85 ARG A N 1
ATOM 626 C CA . ARG A 1 85 ? 14.542 -11.057 -0.210 1.00 95.75 85 ARG A CA 1
ATOM 627 C C . ARG A 1 85 ? 15.326 -10.776 -1.485 1.00 95.75 85 ARG A C 1
ATOM 629 O O . ARG A 1 85 ? 16.182 -11.577 -1.835 1.00 95.75 85 ARG A O 1
ATOM 636 N N . GLY A 1 86 ? 15.061 -9.650 -2.150 1.00 95.06 86 GLY A N 1
ATOM 637 C CA . GLY A 1 86 ? 15.825 -9.229 -3.326 1.00 95.06 86 GLY A CA 1
ATOM 638 C C . GLY A 1 86 ? 17.315 -9.067 -3.019 1.00 95.06 86 GLY A C 1
ATOM 639 O O . GLY A 1 86 ? 18.148 -9.629 -3.722 1.00 95.06 86 GLY A O 1
ATOM 640 N N . PHE A 1 87 ? 17.650 -8.377 -1.924 1.00 96.75 87 PHE A N 1
ATOM 641 C CA . PHE A 1 87 ? 19.038 -8.206 -1.483 1.00 96.75 87 PHE A CA 1
ATOM 642 C C . PHE A 1 87 ? 19.713 -9.533 -1.144 1.00 96.75 87 PHE A C 1
ATOM 644 O O . PHE A 1 87 ? 20.843 -9.763 -1.562 1.00 96.75 87 PHE A O 1
ATOM 651 N N . TRP A 1 88 ? 19.015 -10.419 -0.433 1.00 96.81 88 TRP A N 1
ATOM 652 C CA . TRP A 1 88 ? 19.531 -11.745 -0.109 1.00 96.81 88 TRP A CA 1
ATOM 653 C C . TRP A 1 88 ? 19.819 -12.579 -1.366 1.00 96.81 88 TRP A C 1
ATOM 655 O O . TRP A 1 88 ? 20.919 -13.101 -1.510 1.00 96.81 88 TRP A O 1
ATOM 665 N N . LEU A 1 89 ? 18.864 -12.665 -2.300 1.00 96.69 89 LEU A N 1
ATOM 666 C CA . LEU A 1 89 ? 19.026 -13.422 -3.548 1.00 96.69 89 LEU A CA 1
ATOM 667 C C . LEU A 1 89 ? 20.183 -12.892 -4.402 1.00 96.69 89 LEU A C 1
ATOM 669 O O . LEU A 1 89 ? 20.956 -13.684 -4.940 1.00 96.69 89 LEU A O 1
ATOM 673 N N . MET A 1 90 ? 20.322 -11.566 -4.499 1.00 96.12 90 MET A N 1
ATOM 674 C CA . MET A 1 90 ? 21.445 -10.951 -5.205 1.00 96.12 90 MET A CA 1
ATOM 675 C C . MET A 1 90 ? 22.776 -11.278 -4.519 1.00 96.12 90 MET A C 1
ATOM 677 O O . MET A 1 90 ? 23.728 -11.655 -5.190 1.00 96.12 90 MET A O 1
ATOM 681 N N . GLY A 1 91 ? 22.827 -11.197 -3.186 1.00 95.69 91 GLY A N 1
ATOM 682 C CA . GLY A 1 91 ? 24.020 -11.527 -2.405 1.00 95.69 91 GLY A CA 1
ATOM 683 C C . GLY A 1 91 ? 24.441 -12.995 -2.497 1.00 95.69 91 GLY A C 1
ATOM 684 O O . GLY A 1 91 ? 25.627 -13.278 -2.445 1.00 95.69 91 GLY A O 1
ATOM 685 N N . MET A 1 92 ? 23.494 -13.924 -2.667 1.00 94.94 92 MET A N 1
ATOM 686 C CA . MET A 1 92 ? 23.789 -15.345 -2.909 1.00 94.94 92 MET A CA 1
ATOM 687 C C . MET A 1 92 ? 24.302 -15.640 -4.324 1.00 94.94 92 MET A C 1
ATOM 689 O O . MET A 1 92 ? 24.828 -16.723 -4.560 1.00 94.94 92 MET A O 1
ATOM 693 N N . SER A 1 93 ? 24.061 -14.732 -5.272 1.00 85.06 93 SER A N 1
ATOM 694 C CA . SER A 1 93 ? 24.418 -14.907 -6.686 1.00 85.06 93 SER A CA 1
ATOM 695 C C . SER A 1 93 ? 25.756 -14.242 -7.048 1.00 85.06 93 SER A C 1
ATOM 697 O O . SER A 1 93 ? 26.123 -14.236 -8.223 1.00 85.06 93 SER A O 1
ATOM 699 N N . LEU A 1 94 ? 26.444 -13.663 -6.057 1.00 66.94 94 LEU A N 1
ATOM 700 C CA . LEU A 1 94 ? 27.790 -13.083 -6.127 1.00 66.94 94 LEU A CA 1
ATOM 701 C C . LEU A 1 94 ? 28.818 -14.073 -5.570 1.00 66.94 94 LEU A C 1
ATOM 703 O O . LEU A 1 94 ? 29.944 -14.084 -6.110 1.00 66.94 94 LEU A O 1
#

pLDDT: mean 88.66, std 8.41, range [59.88, 96.81]

Sequence (94 aa):
MRAGKSSILVLGQRVELAPYLEQASQTVGDVVTQALLKSLRTEGSGFDLVVLVGGGAGFFRAAIQSAFPRLRVVSPKEPVYANARGFWLMGMSL

Organism: NCBI:txid2267262

Radius of gyration: 16.86 Å; chains: 1; bounding box: 40×28×51 Å

Foldseek 3Di:
DPPPDQWDQDVNDTDGCVVVLLVVLVVCLVVVQVVVVVVDVVVDDDAAEDEQAAPCSVSNQVSNCVSPVRHHYDYDPHRNCVVVVVVVVVVVVD

InterPro domains:
  IPR043129 ATPase, nucleotide binding domain [SSF53067] (6-93)

Secondary structure (DSSP, 8-state):
-GGG--EEEETTEEEESHHHHHHHHHHHHHHHHHHHHHHHHHH-S---EEE--STTHHHHHHHHHHH-TTSEEE--SSGGGHHHHHHHHHHHT-